Protein AF-A0A7J3JS87-F1 (afdb_monomer_lite)

InterPro domains:
  IPR004452 L-lactate oxidation iron-sulfur protein LutB/LldF [PTHR47153] (2-60)
  IPR009051 Alpha-helical ferredoxin [G3DSA:1.10.1060.10] (18-61)
  IPR017900 4Fe-4S ferredoxin, iron-sulphur binding, conserved site [PS00198] (29-40)

Sequence (95 aa):
GYVYSGGIGAIWTSFIYGLDRAAPLAFTCLQCGRCKSVCPMEIDIPEMILKLRKTLVESGYIPPPVVNVARSIEEYGNPYGVPEERGEQNRTQTL

Radius of gyration: 17.32 Å; chains: 1; bounding box: 50×22×36 Å

Structure (mmCIF, N/CA/C/O backbone):
data_AF-A0A7J3JS87-F1
#
_entry.id   AF-A0A7J3JS87-F1
#
loop_
_atom_site.group_PDB
_atom_site.id
_atom_site.type_symbol
_atom_site.label_atom_id
_atom_site.label_alt_id
_atom_site.label_comp_id
_atom_site.label_asym_id
_atom_site.label_entity_id
_atom_site.label_seq_id
_atom_site.pdbx_PDB_ins_code
_atom_site.Cartn_x
_atom_site.Cartn_y
_atom_site.Cartn_z
_atom_site.occupancy
_atom_site.B_iso_or_equiv
_atom_site.auth_seq_id
_atom_site.auth_comp_id
_atom_site.auth_asym_id
_atom_site.auth_atom_id
_atom_site.pdbx_PDB_model_num
ATOM 1 N N . GLY A 1 1 ? 10.997 11.791 0.633 1.00 48.75 1 GLY A N 1
ATOM 2 C CA . GLY A 1 1 ? 10.552 10.803 -0.368 1.00 48.75 1 GLY A CA 1
ATOM 3 C C . GLY A 1 1 ? 11.645 9.776 -0.552 1.00 48.75 1 GLY A C 1
ATOM 4 O O . GLY A 1 1 ? 12.806 10.157 -0.491 1.00 48.75 1 GLY A O 1
ATOM 5 N N . TYR A 1 2 ? 11.296 8.497 -0.693 1.00 59.91 2 TYR A N 1
ATOM 6 C CA . TYR A 1 2 ? 12.264 7.448 -1.023 1.00 59.91 2 TYR A CA 1
ATOM 7 C C . TYR A 1 2 ? 12.701 7.588 -2.495 1.00 59.91 2 TYR A C 1
ATOM 9 O O . TYR A 1 2 ? 11.914 8.080 -3.301 1.00 59.91 2 TYR A O 1
ATOM 17 N N . VAL A 1 3 ? 13.932 7.191 -2.846 1.00 66.56 3 VAL A N 1
ATOM 18 C CA . VAL A 1 3 ? 14.537 7.413 -4.185 1.00 66.56 3 VAL A CA 1
ATOM 19 C C . VAL A 1 3 ? 13.691 6.817 -5.325 1.00 66.56 3 VAL A C 1
ATOM 21 O O . VAL A 1 3 ? 13.690 7.348 -6.431 1.00 66.56 3 VAL A O 1
ATOM 24 N N . TYR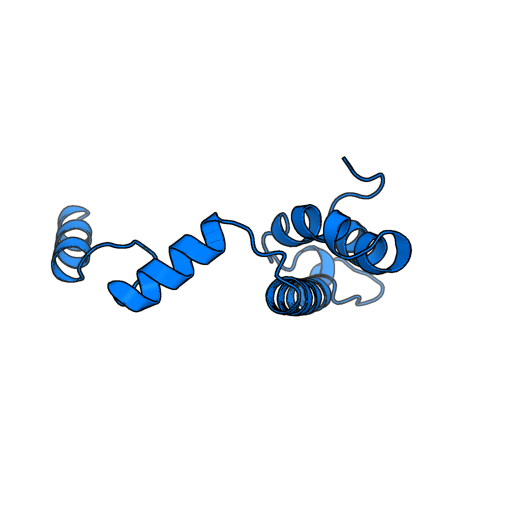 A 1 4 ? 12.909 5.770 -5.039 1.00 74.38 4 TYR A N 1
ATOM 25 C CA . TYR A 1 4 ? 12.003 5.119 -5.987 1.00 74.38 4 TYR A CA 1
ATOM 26 C C . TYR A 1 4 ? 10.541 5.301 -5.566 1.00 74.38 4 TYR A C 1
ATOM 28 O O . TYR A 1 4 ? 10.115 4.808 -4.521 1.00 74.38 4 TYR A O 1
ATOM 36 N N . SER A 1 5 ? 9.765 6.002 -6.393 1.00 74.81 5 SER A N 1
ATOM 37 C CA . SER A 1 5 ? 8.319 6.180 -6.232 1.00 74.81 5 SER A CA 1
ATOM 38 C C . SER A 1 5 ? 7.522 5.164 -7.067 1.00 74.81 5 SER A C 1
ATOM 40 O O . SER A 1 5 ? 8.053 4.493 -7.954 1.00 74.81 5 SER A O 1
ATOM 42 N N . GLY A 1 6 ? 6.224 5.025 -6.775 1.00 84.75 6 GLY A N 1
ATOM 43 C CA . GLY A 1 6 ? 5.308 4.152 -7.518 1.00 84.75 6 GLY A CA 1
ATOM 44 C C . GLY A 1 6 ? 5.317 2.681 -7.081 1.00 84.75 6 GLY A C 1
ATOM 45 O O . GLY A 1 6 ? 5.924 2.310 -6.078 1.00 84.75 6 GLY A O 1
ATOM 46 N N . GLY A 1 7 ? 4.606 1.834 -7.835 1.00 87.31 7 GLY A N 1
ATOM 47 C CA . GLY A 1 7 ? 4.374 0.429 -7.467 1.00 87.31 7 GLY A CA 1
ATOM 48 C C . GLY A 1 7 ? 5.657 -0.404 -7.388 1.00 87.31 7 GLY A C 1
ATOM 49 O O . GLY A 1 7 ? 5.906 -1.063 -6.384 1.00 87.31 7 GLY A O 1
ATOM 50 N N . ILE A 1 8 ? 6.527 -0.319 -8.399 1.00 91.19 8 ILE A N 1
ATOM 51 C CA . ILE A 1 8 ? 7.810 -1.039 -8.367 1.00 91.19 8 ILE A CA 1
ATOM 52 C C . ILE A 1 8 ? 8.721 -0.532 -7.241 1.00 91.19 8 ILE A C 1
ATOM 54 O O . ILE A 1 8 ? 9.359 -1.327 -6.556 1.00 91.19 8 ILE A O 1
ATOM 58 N N . GLY A 1 9 ? 8.718 0.783 -6.996 1.00 92.50 9 GLY A N 1
ATOM 59 C CA . GLY A 1 9 ? 9.497 1.409 -5.933 1.00 92.50 9 GLY A CA 1
ATOM 60 C C . GLY A 1 9 ? 9.070 0.950 -4.543 1.00 92.50 9 GLY A C 1
ATOM 61 O O . GLY A 1 9 ? 9.930 0.678 -3.712 1.00 92.50 9 GLY A O 1
ATOM 62 N N . ALA A 1 10 ? 7.767 0.788 -4.297 1.00 93.75 10 ALA A N 1
ATOM 63 C CA . ALA A 1 10 ? 7.259 0.286 -3.020 1.00 93.75 10 ALA A CA 1
ATOM 64 C C . ALA A 1 10 ? 7.742 -1.145 -2.724 1.00 93.75 10 ALA A C 1
ATOM 66 O O . ALA A 1 10 ? 8.200 -1.419 -1.617 1.00 93.75 10 ALA A O 1
ATOM 67 N N . ILE A 1 11 ? 7.704 -2.023 -3.730 1.00 94.00 11 ILE A N 1
ATOM 68 C CA . ILE A 1 11 ? 8.167 -3.413 -3.621 1.00 94.00 11 ILE A CA 1
ATOM 69 C C . ILE A 1 11 ? 9.685 -3.459 -3.418 1.00 94.00 11 ILE A C 1
ATOM 71 O O . ILE A 1 11 ? 10.178 -4.122 -2.513 1.00 94.00 11 ILE A O 1
ATOM 75 N N . TRP A 1 12 ? 10.454 -2.730 -4.228 1.00 93.75 12 TRP A N 1
ATOM 76 C CA . TRP A 1 12 ? 11.909 -2.680 -4.066 1.00 93.75 12 TRP A CA 1
ATOM 77 C C . TRP A 1 12 ? 12.306 -2.153 -2.681 1.00 93.75 12 TRP A C 1
ATOM 79 O O . TRP A 1 12 ? 13.181 -2.705 -2.012 1.00 93.75 12 TRP A O 1
ATOM 89 N N . THR A 1 13 ? 11.611 -1.109 -2.222 1.00 93.62 13 THR A N 1
ATOM 90 C CA . THR A 1 13 ? 11.863 -0.500 -0.916 1.00 93.62 13 THR A CA 1
ATOM 91 C C . THR A 1 13 ? 11.615 -1.486 0.219 1.00 93.62 13 THR A C 1
ATOM 93 O O . THR A 1 13 ? 12.412 -1.500 1.153 1.00 93.62 13 THR A O 1
ATOM 96 N N . SER A 1 14 ? 10.601 -2.358 0.124 1.00 93.94 14 SER A N 1
ATOM 97 C CA . SER A 1 14 ? 10.360 -3.358 1.173 1.00 93.94 14 SER A CA 1
ATOM 98 C C . SER A 1 14 ? 11.506 -4.352 1.320 1.00 93.94 14 SER A C 1
ATOM 100 O O . SER A 1 14 ? 11.808 -4.753 2.439 1.00 93.94 14 SER A O 1
ATOM 102 N N . PHE A 1 15 ? 12.167 -4.722 0.218 1.00 93.25 15 PHE A N 1
ATOM 103 C CA . PHE A 1 15 ? 13.277 -5.678 0.252 1.00 93.25 15 PHE A CA 1
ATOM 104 C C . PHE A 1 15 ? 14.589 -5.064 0.739 1.00 93.25 15 PHE A C 1
ATOM 106 O O . PHE A 1 15 ? 15.318 -5.708 1.485 1.00 93.25 15 PHE A O 1
ATOM 113 N N . ILE A 1 16 ? 14.904 -3.838 0.317 1.00 94.56 16 ILE A N 1
ATOM 114 C CA . ILE A 1 16 ? 16.222 -3.241 0.588 1.00 94.56 16 ILE A CA 1
ATOM 115 C C . ILE A 1 16 ? 16.222 -2.370 1.846 1.00 94.56 16 ILE A C 1
ATOM 117 O O . ILE A 1 16 ? 17.228 -2.298 2.548 1.00 94.56 16 ILE A O 1
ATOM 121 N N . TYR A 1 17 ? 15.110 -1.694 2.133 1.00 91.75 17 TYR A N 1
ATOM 122 C CA . TYR A 1 17 ? 15.046 -0.664 3.173 1.00 91.75 17 TYR A CA 1
ATOM 123 C C . TYR A 1 17 ? 14.008 -0.940 4.258 1.00 91.75 17 TYR A C 1
ATOM 125 O O . TYR A 1 17 ? 13.900 -0.136 5.178 1.00 91.75 17 TYR A O 1
ATOM 133 N N . GLY A 1 18 ? 13.292 -2.062 4.168 1.00 92.81 18 GLY A N 1
ATOM 134 C CA . GLY A 1 18 ? 12.345 -2.508 5.183 1.00 92.81 18 GLY A CA 1
ATOM 135 C C . GLY A 1 18 ? 10.902 -2.059 4.953 1.00 92.81 18 GLY A C 1
ATOM 136 O O . GLY A 1 18 ? 10.572 -1.255 4.074 1.00 92.81 18 GLY A O 1
ATOM 137 N N . LEU A 1 19 ? 10.013 -2.638 5.762 1.00 93.56 19 LEU A N 1
ATOM 138 C CA . LEU A 1 19 ? 8.564 -2.450 5.672 1.00 93.56 19 LEU A CA 1
ATOM 139 C C . LEU A 1 19 ? 8.113 -1.054 6.117 1.00 93.56 19 LEU A C 1
ATOM 141 O O . LEU A 1 19 ? 7.190 -0.503 5.523 1.00 93.56 19 LEU A O 1
ATOM 145 N N . ASP A 1 20 ? 8.794 -0.452 7.093 1.00 92.00 20 ASP A N 1
ATOM 146 C CA . ASP A 1 20 ? 8.512 0.893 7.605 1.00 92.00 20 ASP A CA 1
ATOM 147 C C . ASP A 1 20 ? 8.585 1.950 6.495 1.00 92.00 20 ASP A C 1
ATOM 149 O O . ASP A 1 20 ? 7.706 2.808 6.374 1.00 92.00 20 ASP A O 1
ATOM 153 N N . ARG A 1 21 ? 9.596 1.850 5.624 1.00 90.38 21 ARG A N 1
ATOM 154 C CA . ARG A 1 21 ? 9.781 2.778 4.501 1.00 90.38 21 ARG A CA 1
ATOM 155 C C . ARG A 1 21 ? 8.909 2.440 3.302 1.00 90.38 21 ARG A C 1
ATOM 157 O O . ARG A 1 21 ? 8.542 3.338 2.542 1.00 90.38 21 ARG A O 1
ATOM 164 N N . ALA A 1 22 ? 8.568 1.167 3.128 1.00 92.75 22 ALA A N 1
ATOM 165 C CA . ALA A 1 22 ? 7.699 0.712 2.052 1.00 92.75 22 ALA A CA 1
ATOM 166 C C . ALA A 1 22 ? 6.222 1.037 2.305 1.00 92.75 22 ALA A C 1
ATOM 168 O O . ALA A 1 22 ? 5.490 1.297 1.348 1.00 92.75 22 ALA A O 1
ATOM 169 N N . ALA A 1 23 ? 5.789 1.067 3.569 1.00 92.38 23 ALA A N 1
ATOM 170 C CA . ALA A 1 23 ? 4.406 1.305 3.970 1.00 92.38 23 ALA A CA 1
ATOM 171 C C . ALA A 1 23 ? 3.764 2.527 3.287 1.00 92.38 23 ALA A C 1
ATOM 173 O O . ALA A 1 23 ? 2.795 2.345 2.543 1.00 92.38 23 ALA A O 1
ATOM 174 N N . PRO A 1 24 ? 4.296 3.760 3.428 1.00 90.50 24 PRO A N 1
ATOM 175 C CA . PRO A 1 24 ? 3.676 4.932 2.813 1.00 90.50 24 PRO A CA 1
ATOM 176 C C . PRO A 1 24 ? 3.602 4.822 1.285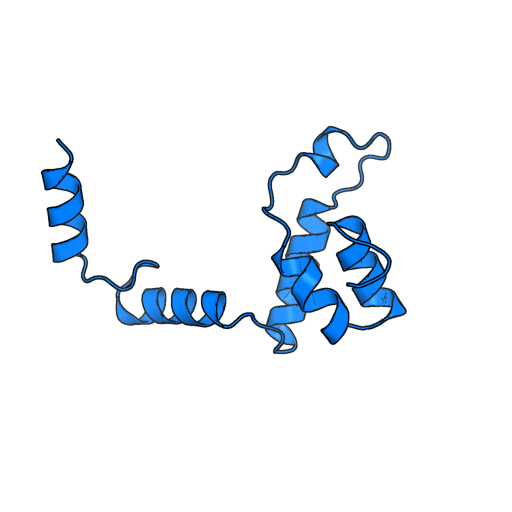 1.00 90.50 24 PRO A C 1
ATOM 178 O O . PRO A 1 24 ? 2.642 5.297 0.686 1.00 90.50 24 PRO A O 1
ATOM 181 N N . LEU A 1 25 ? 4.570 4.154 0.649 1.00 91.94 25 LEU A N 1
ATOM 182 C CA . LEU A 1 25 ? 4.600 3.957 -0.801 1.00 91.94 25 LEU A CA 1
ATOM 183 C C . LEU A 1 25 ? 3.533 2.951 -1.251 1.00 91.94 25 LEU A C 1
ATOM 185 O O . LEU A 1 25 ? 2.791 3.224 -2.194 1.00 91.94 25 LEU A O 1
ATOM 189 N N . ALA A 1 26 ? 3.403 1.815 -0.564 1.00 92.94 26 ALA A N 1
ATOM 190 C CA . ALA A 1 26 ? 2.446 0.766 -0.910 1.00 92.94 26 ALA A CA 1
ATOM 191 C C . ALA A 1 26 ? 0.991 1.264 -0.859 1.00 92.94 26 ALA A C 1
ATOM 193 O O . ALA A 1 26 ? 0.167 0.890 -1.702 1.00 92.94 26 ALA A O 1
ATOM 194 N N . PHE A 1 27 ? 0.663 2.151 0.085 1.00 92.06 27 PHE A N 1
ATOM 195 C CA . PHE A 1 27 ? -0.679 2.727 0.216 1.00 92.06 27 PHE A CA 1
ATOM 196 C C . PHE A 1 27 ? -0.980 3.869 -0.771 1.00 92.06 27 PHE A C 1
ATOM 198 O O . PHE A 1 27 ? -2.145 4.211 -0.937 1.00 92.06 27 PHE A O 1
ATOM 205 N N . THR A 1 28 ? 0.007 4.377 -1.522 1.00 91.94 28 THR A N 1
ATOM 206 C CA . THR A 1 28 ? -0.248 5.333 -2.626 1.00 91.94 28 THR A CA 1
ATOM 207 C C . THR A 1 28 ? -0.829 4.690 -3.887 1.00 91.94 28 THR A C 1
ATOM 209 O O . THR A 1 28 ? -1.417 5.371 -4.725 1.00 91.94 28 THR A O 1
ATOM 212 N N . CYS A 1 29 ? -0.667 3.376 -4.055 1.00 92.62 29 CYS A N 1
ATOM 213 C CA . CYS A 1 29 ? -1.153 2.680 -5.240 1.00 92.62 29 CYS A CA 1
ATOM 214 C C . CYS A 1 29 ? -2.692 2.672 -5.289 1.00 92.62 29 CYS A C 1
ATOM 216 O O . CYS A 1 29 ? -3.348 2.144 -4.394 1.00 92.62 29 CYS A O 1
ATOM 218 N N . LEU A 1 30 ? -3.287 3.174 -6.369 1.00 93.75 30 LEU A N 1
ATOM 219 C CA . LEU A 1 30 ? -4.745 3.150 -6.551 1.00 93.75 30 LEU A CA 1
ATOM 220 C C . LEU A 1 30 ? -5.282 1.810 -7.077 1.00 93.75 30 LEU A C 1
ATOM 222 O O . LEU A 1 30 ? -6.466 1.707 -7.366 1.00 93.75 30 LEU A O 1
ATOM 226 N N . GLN A 1 31 ? -4.422 0.797 -7.239 1.00 94.69 31 GLN A N 1
ATOM 227 C CA . GLN A 1 31 ? -4.807 -0.516 -7.776 1.00 94.69 31 GLN A CA 1
ATOM 228 C C . GLN A 1 31 ? -5.505 -0.440 -9.154 1.00 94.69 31 GLN A C 1
ATOM 230 O O . GLN A 1 31 ? -6.384 -1.229 -9.470 1.00 94.69 31 GLN A O 1
ATOM 235 N N . CYS A 1 32 ? -5.085 0.491 -10.023 1.00 95.12 32 CYS A N 1
ATOM 236 C CA . CYS A 1 32 ? -5.708 0.703 -11.339 1.00 95.12 32 CYS A CA 1
ATOM 237 C C . CYS A 1 32 ? -5.307 -0.313 -12.428 1.00 95.12 32 CYS A C 1
ATOM 239 O O . CYS A 1 32 ? -5.803 -0.232 -13.548 1.00 95.12 32 CYS A O 1
ATOM 241 N N . GLY A 1 33 ? -4.349 -1.209 -12.166 1.00 94.44 33 GLY A N 1
ATOM 242 C CA . GLY A 1 33 ? -3.926 -2.252 -13.114 1.00 94.44 33 GLY A CA 1
ATOM 243 C C . GLY A 1 33 ? -3.112 -1.788 -14.334 1.00 94.44 33 GLY A C 1
ATOM 244 O O . GLY A 1 33 ? -2.545 -2.623 -15.037 1.00 94.44 33 GLY A O 1
ATOM 245 N N . ARG A 1 34 ? -2.980 -0.476 -14.576 1.00 94.94 34 ARG A N 1
ATOM 246 C CA . ARG A 1 34 ? -2.328 0.069 -15.784 1.00 94.94 34 ARG A CA 1
ATOM 247 C C . ARG A 1 34 ? -0.884 -0.399 -15.964 1.00 94.94 34 ARG A C 1
ATOM 249 O O . ARG A 1 34 ? -0.458 -0.640 -17.085 1.00 94.94 34 ARG A O 1
ATOM 256 N N . CYS A 1 35 ? -0.123 -0.532 -14.878 1.00 93.62 35 CYS A N 1
ATOM 257 C CA . CYS A 1 35 ? 1.262 -0.999 -14.950 1.00 93.62 35 CYS A CA 1
ATOM 258 C C . CYS A 1 35 ? 1.373 -2.450 -15.441 1.00 93.62 35 CYS A C 1
ATOM 260 O O . CYS A 1 35 ? 2.288 -2.735 -16.202 1.00 93.62 35 CYS A O 1
ATOM 262 N N . LYS A 1 36 ? 0.427 -3.329 -15.083 1.00 95.69 36 LYS A N 1
ATOM 263 C CA . LYS A 1 36 ? 0.355 -4.701 -15.606 1.00 95.69 36 LYS A CA 1
ATOM 264 C C . LYS A 1 36 ? 0.012 -4.698 -17.095 1.00 95.69 36 LYS A C 1
ATOM 266 O O . LYS A 1 36 ? 0.669 -5.377 -17.869 1.00 95.69 36 LYS A O 1
ATOM 271 N N . SER A 1 37 ? -0.972 -3.891 -17.505 1.00 96.44 37 SER A N 1
ATOM 272 C CA . SER A 1 37 ? -1.465 -3.891 -18.891 1.00 96.44 37 SER A CA 1
ATOM 273 C C . SER A 1 37 ? -0.445 -3.392 -19.918 1.00 96.44 37 SER A C 1
ATOM 275 O O . SER A 1 37 ? -0.558 -3.725 -21.090 1.00 96.44 37 SER A O 1
ATOM 277 N N . VAL A 1 38 ? 0.505 -2.546 -19.508 1.00 96.06 38 VAL A N 1
ATOM 278 C CA . VAL A 1 38 ? 1.537 -1.987 -20.402 1.00 96.06 38 VAL A CA 1
ATOM 279 C C . VAL A 1 38 ? 2.889 -2.690 -20.281 1.00 96.06 38 VAL A C 1
ATOM 281 O O . VAL A 1 38 ? 3.811 -2.341 -21.013 1.00 96.06 38 VAL A O 1
ATOM 284 N N . CYS A 1 39 ? 3.051 -3.621 -19.335 1.00 95.00 39 CYS A N 1
ATOM 285 C CA . CYS A 1 39 ? 4.349 -4.229 -19.069 1.00 95.00 39 CYS A CA 1
ATOM 286 C C . CYS A 1 39 ? 4.709 -5.243 -20.169 1.00 95.00 39 CYS A C 1
ATOM 288 O O . CYS A 1 39 ? 4.004 -6.239 -20.309 1.00 95.00 39 CYS A O 1
ATOM 290 N N . PRO A 1 40 ? 5.831 -5.068 -20.892 1.00 96.75 40 PRO A N 1
ATOM 291 C CA . PRO A 1 40 ? 6.260 -6.026 -21.914 1.00 96.75 40 PRO A CA 1
ATOM 292 C C . PRO A 1 40 ? 6.774 -7.349 -21.326 1.00 96.75 40 PRO A C 1
ATOM 294 O O . PRO A 1 40 ? 6.876 -8.335 -22.042 1.00 96.75 40 PRO A O 1
ATOM 297 N N . MET A 1 41 ? 7.112 -7.360 -20.033 1.00 97.19 41 MET A N 1
ATOM 298 C CA . MET A 1 41 ? 7.643 -8.519 -19.306 1.00 97.19 41 MET A CA 1
ATOM 299 C C . MET A 1 41 ? 6.580 -9.210 -18.440 1.00 97.19 41 MET A C 1
ATOM 301 O O . MET A 1 41 ? 6.925 -10.043 -17.609 1.00 97.19 41 MET A O 1
ATOM 305 N N . GLU A 1 42 ? 5.310 -8.812 -18.571 1.00 94.75 42 GLU A N 1
ATOM 306 C CA . GLU A 1 42 ? 4.172 -9.434 -17.876 1.00 94.75 42 GLU A CA 1
ATOM 307 C C . GLU A 1 42 ? 4.279 -9.433 -16.336 1.00 94.75 42 GLU A C 1
ATOM 309 O O . GLU A 1 42 ? 3.731 -10.291 -15.644 1.00 94.75 42 GLU A O 1
ATOM 314 N N . ILE A 1 43 ? 4.961 -8.433 -15.765 1.00 95.31 43 ILE A N 1
ATOM 315 C CA . ILE A 1 43 ? 5.119 -8.305 -14.312 1.00 95.31 43 ILE A CA 1
ATOM 316 C C . ILE A 1 43 ? 3.809 -7.814 -13.680 1.00 95.31 43 ILE A C 1
ATOM 318 O O . ILE A 1 43 ? 3.337 -6.706 -13.953 1.00 95.31 43 ILE A O 1
ATOM 322 N N . ASP A 1 44 ? 3.264 -8.600 -12.752 1.00 95.75 44 ASP A N 1
ATOM 323 C CA . ASP A 1 44 ? 2.037 -8.267 -12.022 1.00 95.75 44 ASP A CA 1
ATOM 324 C C . ASP A 1 44 ? 2.299 -7.395 -10.781 1.00 95.75 44 ASP A C 1
ATOM 326 O O . ASP A 1 44 ? 2.157 -7.809 -9.630 1.00 95.75 44 ASP A O 1
ATOM 330 N N . ILE A 1 45 ? 2.701 -6.145 -11.022 1.00 95.50 45 ILE A N 1
ATOM 331 C CA . ILE A 1 45 ? 2.934 -5.158 -9.957 1.00 95.50 45 ILE A CA 1
ATOM 332 C C . ILE A 1 45 ? 1.687 -4.925 -9.073 1.00 95.50 45 ILE A C 1
ATOM 334 O O . ILE A 1 45 ? 1.861 -4.839 -7.855 1.00 95.50 45 ILE A O 1
ATOM 338 N N . PRO A 1 46 ? 0.452 -4.793 -9.607 1.00 95.94 46 PRO A N 1
ATOM 339 C CA . PRO A 1 46 ? -0.742 -4.601 -8.779 1.00 95.94 46 PRO A CA 1
ATOM 340 C C . PRO A 1 46 ? -0.917 -5.702 -7.728 1.00 95.94 46 PRO A C 1
ATOM 342 O O . PRO A 1 46 ? -1.088 -5.388 -6.547 1.00 95.94 46 PRO A O 1
ATOM 345 N N . GLU A 1 47 ? -0.780 -6.965 -8.138 1.00 96.69 47 GLU A N 1
ATOM 346 C CA . GLU A 1 47 ? -0.895 -8.121 -7.246 1.00 96.69 47 GLU A CA 1
ATOM 347 C C . GLU A 1 47 ? 0.234 -8.158 -6.211 1.00 96.69 47 GLU A C 1
ATOM 349 O O . GLU A 1 47 ? 0.008 -8.392 -5.022 1.00 96.69 47 GLU A O 1
ATOM 354 N N . MET A 1 48 ? 1.467 -7.861 -6.626 1.00 96.62 48 MET A N 1
ATOM 355 C CA . MET A 1 48 ? 2.598 -7.762 -5.699 1.00 96.62 48 MET A CA 1
ATOM 356 C C . MET A 1 48 ? 2.373 -6.678 -4.633 1.00 96.62 48 MET A C 1
ATOM 358 O O . MET A 1 48 ? 2.705 -6.886 -3.466 1.00 96.62 48 MET A O 1
ATOM 362 N N . ILE A 1 49 ? 1.766 -5.544 -4.998 1.00 96.69 49 ILE A N 1
ATOM 363 C CA . ILE A 1 49 ? 1.394 -4.498 -4.036 1.00 96.69 49 ILE A CA 1
ATOM 364 C C . ILE A 1 49 ? 0.302 -4.974 -3.078 1.00 96.69 49 ILE A C 1
ATOM 366 O O . ILE A 1 49 ? 0.371 -4.645 -1.895 1.00 96.69 49 ILE A O 1
ATOM 370 N N . LEU A 1 50 ? -0.695 -5.732 -3.545 1.00 96.00 50 LEU A N 1
ATOM 371 C CA . LEU A 1 50 ? -1.722 -6.299 -2.663 1.00 96.00 50 LEU A CA 1
ATOM 372 C C . LEU A 1 50 ? -1.100 -7.240 -1.626 1.00 96.00 50 LEU A C 1
ATOM 374 O O . LEU A 1 50 ? -1.393 -7.118 -0.436 1.00 96.00 50 LEU A O 1
ATOM 378 N N . LYS A 1 51 ? -0.174 -8.106 -2.051 1.00 96.94 51 LYS A N 1
ATOM 379 C CA . LYS A 1 51 ? 0.589 -8.979 -1.144 1.00 96.94 51 LYS A CA 1
ATOM 380 C C . LYS A 1 51 ? 1.414 -8.176 -0.142 1.00 96.94 51 LYS A C 1
ATOM 382 O O . LYS A 1 51 ? 1.353 -8.457 1.051 1.00 96.94 51 LYS A O 1
ATOM 387 N N . LEU A 1 52 ? 2.107 -7.133 -0.599 1.00 96.19 52 LEU A N 1
ATOM 388 C CA . LEU A 1 52 ? 2.852 -6.239 0.287 1.00 96.19 52 LEU A CA 1
ATOM 389 C C . LEU A 1 52 ? 1.930 -5.563 1.311 1.00 96.19 52 LEU A C 1
ATOM 391 O O . LEU A 1 52 ? 2.258 -5.533 2.491 1.00 96.19 52 LEU A O 1
ATOM 395 N N . ARG A 1 53 ? 0.754 -5.066 0.902 1.00 95.75 53 ARG A N 1
ATOM 396 C CA . ARG A 1 53 ? -0.236 -4.481 1.825 1.00 95.75 53 ARG A CA 1
ATOM 397 C C . ARG A 1 53 ? -0.693 -5.474 2.883 1.00 95.75 53 ARG A C 1
ATOM 399 O O . ARG A 1 53 ? -0.805 -5.085 4.039 1.00 95.75 53 ARG A O 1
ATOM 406 N N . LYS A 1 54 ? -0.915 -6.737 2.512 1.00 95.88 54 LYS A N 1
ATOM 407 C CA . LYS A 1 54 ? -1.244 -7.795 3.473 1.00 95.88 54 LYS A CA 1
ATOM 408 C C . LYS A 1 54 ? -0.131 -7.961 4.512 1.00 95.88 54 LYS A C 1
ATOM 410 O O . LYS A 1 54 ? -0.405 -7.866 5.703 1.00 95.88 54 LYS A O 1
ATOM 415 N N . THR A 1 55 ? 1.119 -8.093 4.070 1.00 96.50 55 THR A N 1
ATOM 416 C CA . THR A 1 55 ? 2.279 -8.191 4.971 1.00 96.50 55 THR A CA 1
ATOM 417 C C . THR A 1 55 ? 2.431 -6.958 5.866 1.00 96.50 55 THR A C 1
ATOM 419 O O . THR A 1 55 ? 2.755 -7.082 7.045 1.00 96.50 55 THR A O 1
ATOM 422 N N . LEU A 1 56 ? 2.172 -5.759 5.337 1.00 95.81 56 LEU A N 1
ATOM 423 C CA . LEU A 1 56 ? 2.211 -4.514 6.107 1.00 95.81 56 LEU A CA 1
ATOM 424 C C . LEU A 1 56 ? 1.146 -4.488 7.205 1.00 95.81 56 LEU A C 1
ATOM 426 O O . LEU A 1 56 ? 1.458 -4.099 8.327 1.00 95.81 56 LEU A O 1
ATOM 430 N N . VAL A 1 57 ? -0.077 -4.932 6.900 1.00 94.50 57 VAL A N 1
ATOM 431 C CA . VAL A 1 57 ? -1.164 -5.042 7.883 1.00 94.50 57 VAL A CA 1
ATOM 432 C C . VAL A 1 57 ? -0.803 -6.037 8.983 1.00 94.50 57 VAL A C 1
ATOM 434 O O . VAL A 1 57 ? -0.909 -5.698 10.158 1.00 94.50 57 VAL A O 1
ATOM 437 N N . GLU A 1 58 ? -0.304 -7.219 8.615 1.00 94.56 58 GLU A N 1
ATOM 438 C CA . GLU A 1 58 ? 0.157 -8.245 9.565 1.00 94.56 58 GLU A CA 1
ATOM 439 C C . GLU A 1 58 ? 1.307 -7.744 10.454 1.00 94.56 58 GLU A C 1
ATOM 441 O O . GLU A 1 58 ? 1.412 -8.126 11.616 1.00 94.56 58 GLU A O 1
ATOM 446 N N . SER A 1 59 ? 2.139 -6.844 9.927 1.00 94.88 59 SER A N 1
ATOM 447 C CA . SER A 1 59 ? 3.276 -6.245 10.636 1.00 94.88 59 SER A CA 1
ATOM 448 C C . SER A 1 59 ? 2.923 -4.958 11.400 1.00 94.88 59 SER A C 1
ATOM 450 O O . SER A 1 59 ? 3.813 -4.312 11.949 1.00 94.88 59 SER A O 1
ATOM 452 N N . GLY A 1 60 ? 1.650 -4.545 11.421 1.00 93.88 60 GLY A N 1
ATOM 453 C CA . GLY A 1 60 ? 1.179 -3.357 12.145 1.00 93.88 60 GLY A CA 1
ATOM 454 C C . GLY A 1 60 ? 1.386 -2.012 11.432 1.00 93.88 60 GLY A C 1
ATOM 455 O O . GLY A 1 60 ? 1.055 -0.966 11.989 1.00 93.88 60 GLY A O 1
ATOM 456 N N . TYR A 1 61 ? 1.870 -1.999 10.188 1.00 93.94 61 TYR A N 1
ATOM 457 C CA . TYR A 1 61 ? 2.047 -0.786 9.380 1.00 93.94 61 TYR A CA 1
ATOM 458 C C . TYR A 1 61 ? 0.756 -0.411 8.635 1.00 93.94 61 TYR A C 1
ATOM 460 O O . TYR A 1 61 ? 0.702 -0.403 7.403 1.00 93.94 61 TYR A O 1
ATOM 468 N N . ILE A 1 62 ? -0.304 -0.110 9.391 1.00 91.38 62 ILE A N 1
ATOM 469 C CA . ILE A 1 62 ? -1.639 0.197 8.857 1.00 91.38 62 ILE A CA 1
ATOM 470 C C . ILE A 1 62 ? -1.885 1.714 8.892 1.00 91.38 62 ILE A C 1
ATOM 472 O O . ILE A 1 62 ? -1.784 2.324 9.958 1.00 91.38 62 ILE A O 1
ATOM 476 N N . PRO A 1 63 ? -2.256 2.354 7.768 1.00 89.31 63 PRO A N 1
ATOM 477 C CA . PRO A 1 63 ? -2.634 3.759 7.773 1.00 89.31 63 PRO A CA 1
ATOM 478 C C . PRO A 1 63 ? -3.897 3.995 8.619 1.00 89.31 63 PRO A C 1
ATOM 480 O O . PRO A 1 63 ? -4.879 3.267 8.443 1.00 89.31 63 PRO A O 1
ATOM 483 N N . PRO A 1 64 ? -3.949 5.054 9.452 1.00 90.81 64 PRO A N 1
ATOM 484 C CA . PRO A 1 64 ? -5.124 5.361 10.271 1.00 90.81 64 PRO A CA 1
ATOM 485 C C . PRO A 1 64 ? -6.462 5.422 9.507 1.00 90.81 64 PRO A C 1
ATOM 487 O O . PRO A 1 64 ? -7.450 4.905 10.027 1.00 90.81 64 PRO A O 1
ATOM 490 N N . PRO A 1 65 ? -6.537 5.957 8.267 1.00 90.25 65 PRO A N 1
ATOM 491 C CA . PRO A 1 65 ? -7.788 5.951 7.506 1.00 90.25 65 PRO A CA 1
ATOM 492 C C . PRO A 1 65 ? -8.343 4.546 7.246 1.00 90.25 65 PRO A C 1
ATOM 494 O O . PRO A 1 65 ? -9.553 4.354 7.276 1.00 90.25 65 PRO A O 1
ATOM 497 N N . VAL A 1 66 ? -7.470 3.556 7.034 1.00 90.62 66 VAL A N 1
ATOM 498 C CA . VAL A 1 66 ? -7.880 2.166 6.785 1.00 90.62 66 VAL A CA 1
ATOM 499 C C . VAL A 1 66 ? -8.461 1.547 8.055 1.00 90.62 66 VAL A C 1
ATOM 501 O O . VAL A 1 66 ? -9.489 0.879 7.991 1.00 90.62 66 VAL A O 1
ATOM 504 N N . VAL A 1 67 ? -7.855 1.827 9.213 1.00 92.44 67 VAL A N 1
ATOM 505 C CA . VAL A 1 67 ? -8.366 1.380 10.521 1.00 92.44 67 VAL A CA 1
ATOM 506 C C . VAL A 1 67 ? -9.746 1.971 10.802 1.00 92.44 67 VAL A C 1
ATOM 508 O O . VAL A 1 67 ? -10.635 1.265 11.268 1.00 92.44 67 VAL A O 1
ATOM 511 N N . ASN A 1 68 ? -9.944 3.255 10.494 1.00 93.06 68 ASN A N 1
ATOM 512 C CA . ASN A 1 68 ? -11.232 3.913 10.701 1.00 93.06 68 ASN A CA 1
ATOM 513 C C . ASN A 1 68 ? -12.323 3.307 9.815 1.00 93.06 68 ASN A C 1
ATOM 515 O O . ASN A 1 68 ? -13.415 3.050 10.302 1.00 93.06 68 ASN A O 1
ATOM 519 N N . VAL A 1 69 ? -12.020 3.027 8.543 1.00 92.69 69 VAL A N 1
ATOM 520 C CA . VAL A 1 69 ? -12.970 2.361 7.639 1.00 92.69 69 VAL A CA 1
ATOM 521 C C . VAL A 1 69 ? -13.310 0.955 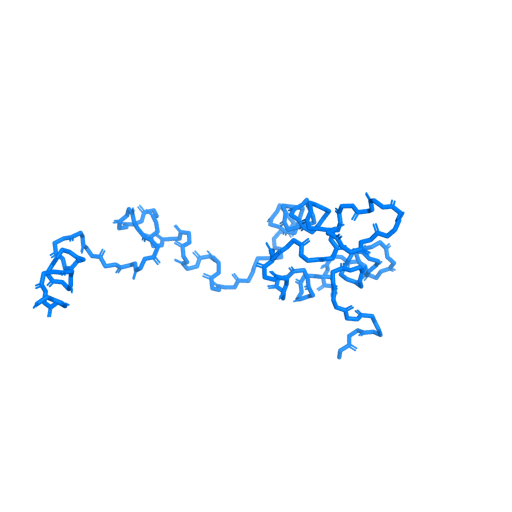8.135 1.00 92.69 69 VAL A C 1
ATOM 523 O O . VAL A 1 69 ? -14.483 0.597 8.151 1.00 92.69 69 VAL A O 1
ATOM 526 N N . ALA A 1 70 ? -12.317 0.176 8.574 1.00 92.69 70 ALA A N 1
ATOM 527 C CA . ALA A 1 70 ? -12.555 -1.156 9.133 1.00 92.69 70 ALA A CA 1
ATOM 528 C C . ALA A 1 70 ? -13.473 -1.097 10.365 1.00 92.69 70 ALA A C 1
ATOM 530 O O . ALA A 1 70 ? -14.462 -1.819 10.427 1.00 92.69 70 ALA A O 1
ATOM 531 N N . ARG A 1 71 ? -13.216 -0.159 11.284 1.00 93.62 71 ARG A N 1
ATOM 532 C CA . ARG A 1 71 ? -14.069 0.071 12.456 1.00 93.62 71 ARG A CA 1
ATOM 533 C C . ARG A 1 71 ? -15.491 0.478 12.070 1.00 93.62 71 ARG A C 1
ATOM 535 O O . ARG A 1 71 ? -16.441 -0.042 12.637 1.00 93.62 71 ARG A O 1
ATOM 542 N N . SER A 1 72 ? -15.648 1.371 11.091 1.00 92.62 72 SER A N 1
ATOM 543 C CA . SER A 1 72 ? -16.972 1.769 10.5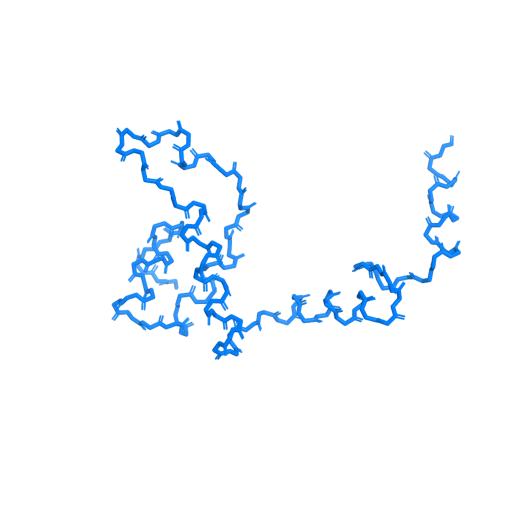98 1.00 92.62 72 SER A CA 1
ATOM 544 C C . SER A 1 72 ? -17.759 0.579 10.049 1.00 92.62 72 SER A C 1
ATOM 546 O O . SER A 1 72 ? -18.965 0.492 10.263 1.00 92.62 72 SER A O 1
ATOM 548 N N . ILE A 1 73 ? -17.081 -0.353 9.372 1.00 93.56 73 ILE A N 1
ATOM 549 C CA . ILE A 1 73 ? -17.703 -1.584 8.874 1.00 93.56 73 ILE A CA 1
ATOM 550 C C . ILE A 1 73 ? -18.137 -2.482 10.039 1.00 93.56 73 ILE A C 1
ATOM 552 O O . ILE A 1 73 ? -19.234 -3.026 9.987 1.00 93.56 73 ILE A O 1
ATOM 556 N N . GLU A 1 74 ? -17.322 -2.615 11.085 1.00 92.38 74 GLU A N 1
ATOM 557 C CA . GLU A 1 74 ? -17.664 -3.410 12.275 1.00 92.38 74 GLU A CA 1
ATOM 558 C C . GLU A 1 74 ? -18.835 -2.812 13.071 1.00 92.38 74 GLU A C 1
ATOM 560 O O . GLU A 1 74 ? -19.695 -3.550 13.543 1.00 92.38 74 GLU A O 1
ATOM 565 N N . GLU A 1 75 ? -18.886 -1.486 13.210 1.00 91.94 75 GLU A N 1
ATOM 566 C CA . GLU A 1 75 ? -19.877 -0.787 14.039 1.00 91.94 75 GLU A CA 1
ATOM 567 C C . GLU A 1 75 ? -21.203 -0.533 13.304 1.00 91.94 75 GLU A C 1
ATOM 569 O O . GLU A 1 75 ? -22.275 -0.740 13.869 1.00 91.94 75 GLU A O 1
ATOM 574 N N . TYR A 1 76 ? -21.145 -0.100 12.041 1.00 88.94 76 TYR A N 1
ATOM 575 C CA . TYR A 1 76 ? -22.315 0.333 11.261 1.00 88.94 76 TYR A CA 1
ATOM 576 C C . TYR A 1 76 ? -22.657 -0.602 10.094 1.00 88.94 76 TYR A C 1
ATOM 578 O O . TYR A 1 76 ? -23.604 -0.336 9.353 1.00 88.94 76 TYR A O 1
ATOM 586 N N . GLY A 1 77 ? -21.867 -1.652 9.851 1.00 90.62 77 GLY A N 1
ATOM 587 C CA . GLY A 1 77 ? -22.045 -2.541 8.697 1.00 90.62 77 GLY A CA 1
ATOM 588 C C . GLY A 1 77 ? -21.667 -1.913 7.349 1.00 90.62 77 GLY A C 1
ATOM 589 O O . GLY A 1 77 ? -21.888 -2.524 6.305 1.00 90.62 77 GLY A O 1
ATOM 590 N N . ASN A 1 78 ? -21.106 -0.696 7.328 1.00 90.50 78 ASN A N 1
ATOM 591 C CA . ASN A 1 78 ? -20.734 0.005 6.097 1.00 90.50 78 ASN A CA 1
ATOM 592 C C . ASN A 1 78 ? -19.503 0.919 6.280 1.00 90.50 78 ASN A C 1
ATOM 594 O O . ASN A 1 78 ? -19.250 1.424 7.373 1.00 90.50 78 ASN A O 1
ATOM 598 N N . PRO A 1 79 ? -18.742 1.196 5.204 1.00 91.75 79 PRO A N 1
ATOM 599 C CA . PRO A 1 79 ? -17.500 1.970 5.290 1.00 91.75 79 PRO A CA 1
ATOM 600 C C . PRO A 1 79 ? -17.703 3.469 5.549 1.00 91.75 79 PRO A C 1
ATOM 602 O O . PRO A 1 79 ? -16.731 4.167 5.832 1.00 91.75 79 PRO A O 1
ATOM 605 N N . TYR A 1 80 ? -18.930 3.982 5.439 1.00 89.1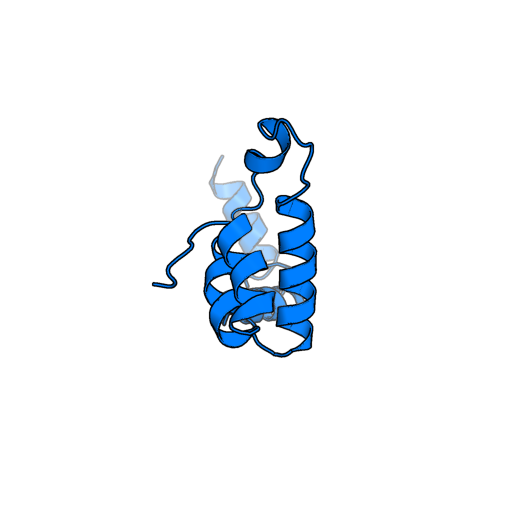9 80 TYR A N 1
ATOM 606 C CA . TYR A 1 80 ? -19.219 5.409 5.583 1.00 89.19 80 TYR A CA 1
ATOM 607 C C . TYR A 1 80 ? -19.462 5.828 7.037 1.00 89.19 80 TYR A C 1
ATOM 609 O O . TYR A 1 80 ? -19.503 7.024 7.314 1.00 89.19 80 TYR A O 1
ATOM 617 N N . GLY A 1 81 ? -19.610 4.875 7.965 1.00 87.19 81 GLY A N 1
ATOM 618 C CA . GLY A 1 81 ? -19.847 5.173 9.381 1.00 87.19 81 GLY A CA 1
ATOM 619 C C . GLY A 1 81 ? -21.194 5.856 9.635 1.00 87.19 81 GLY A C 1
ATOM 620 O O . GLY A 1 81 ? -21.332 6.650 10.563 1.00 87.19 81 GLY A O 1
ATOM 621 N N . VAL A 1 82 ? -22.180 5.610 8.767 1.00 85.25 82 VAL A N 1
ATOM 622 C CA . VAL A 1 82 ? -23.537 6.155 8.894 1.00 85.25 82 VAL A CA 1
ATOM 623 C C . VAL A 1 82 ? -24.528 5.008 9.087 1.00 85.25 82 VAL A C 1
ATOM 625 O O . VAL A 1 82 ? -24.392 4.001 8.404 1.00 85.25 82 VAL A O 1
ATOM 628 N N . PRO A 1 83 ? -25.533 5.120 9.972 1.00 81.12 83 PRO A N 1
ATOM 629 C CA . PRO A 1 83 ? -26.603 4.131 10.065 1.00 81.12 83 PRO A CA 1
ATOM 630 C C . PRO A 1 83 ? -27.320 3.962 8.721 1.00 81.12 83 PRO A C 1
ATOM 632 O O . PRO A 1 83 ? -27.481 4.936 7.978 1.00 81.12 83 PRO A O 1
ATOM 635 N N . GLU A 1 84 ? -27.761 2.741 8.426 1.00 74.81 84 GLU A N 1
ATOM 636 C CA . GLU A 1 84 ? -28.370 2.356 7.144 1.00 74.81 84 GLU A CA 1
ATOM 637 C C . GLU A 1 84 ? -29.559 3.256 6.759 1.00 74.81 84 GLU A C 1
ATOM 639 O O . GLU A 1 84 ? -29.618 3.746 5.631 1.00 74.81 84 GLU A O 1
ATOM 644 N N . GLU A 1 85 ? -30.396 3.623 7.735 1.00 70.31 85 GLU A N 1
ATOM 645 C CA . GLU A 1 85 ? -31.540 4.538 7.575 1.00 70.31 85 GLU A CA 1
ATOM 646 C C . GLU A 1 85 ? -31.145 5.899 6.970 1.00 70.31 85 GLU A C 1
ATOM 648 O O . GLU A 1 85 ? -31.845 6.464 6.129 1.00 70.31 85 GLU A O 1
ATOM 653 N N . ARG A 1 86 ? -29.981 6.431 7.363 1.00 65.38 86 ARG A N 1
ATOM 654 C CA . ARG A 1 86 ? -29.445 7.698 6.838 1.00 65.38 86 ARG A CA 1
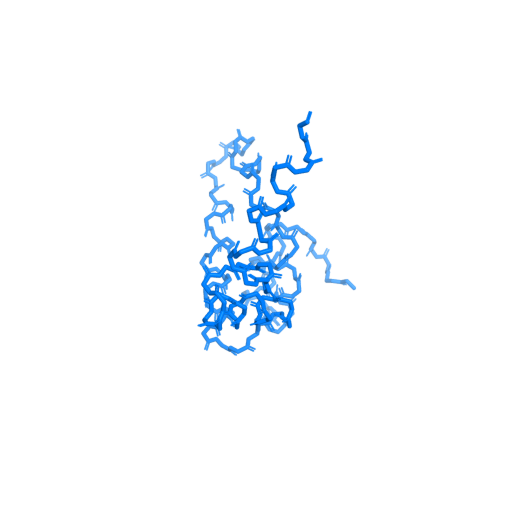ATOM 655 C C . ARG A 1 86 ? -28.835 7.515 5.448 1.00 65.38 86 ARG A C 1
ATOM 657 O O . ARG A 1 86 ? -28.867 8.433 4.630 1.00 65.38 86 ARG A O 1
ATOM 664 N N . GLY A 1 87 ? -28.262 6.342 5.178 1.00 62.00 87 GLY A N 1
ATOM 665 C CA . GLY A 1 87 ? -27.725 5.983 3.867 1.00 62.00 87 GLY A CA 1
ATOM 666 C C . GLY A 1 87 ? -28.812 5.912 2.792 1.00 62.00 87 GLY A C 1
ATOM 667 O O . GLY A 1 87 ? -28.600 6.395 1.679 1.00 62.00 87 GLY A O 1
ATOM 668 N N . GLU A 1 88 ? -29.985 5.378 3.136 1.00 60.94 88 GLU A N 1
ATOM 669 C CA . GLU A 1 88 ? -31.153 5.341 2.251 1.00 60.94 88 GLU A CA 1
ATOM 670 C C . GLU A 1 88 ? -31.732 6.733 1.995 1.00 60.94 88 GLU A C 1
ATOM 672 O O . GLU A 1 88 ? -31.948 7.077 0.835 1.00 60.94 88 GLU A O 1
ATOM 677 N N . GLN A 1 89 ? -31.891 7.562 3.034 1.00 60.38 89 GLN A N 1
ATOM 678 C CA . GLN A 1 89 ? -32.386 8.942 2.902 1.00 60.38 89 GLN A CA 1
ATOM 679 C C . GLN A 1 89 ? -31.539 9.787 1.936 1.00 60.38 89 GLN A C 1
ATOM 681 O O . GLN A 1 89 ? -32.082 10.517 1.109 1.00 60.38 89 GLN A O 1
ATOM 686 N N . ASN A 1 90 ? -30.211 9.649 1.976 1.00 61.72 90 ASN A N 1
ATOM 687 C CA . ASN A 1 90 ? -29.316 10.353 1.052 1.00 61.72 90 ASN A CA 1
ATOM 688 C C . ASN A 1 90 ? -29.413 9.823 -0.393 1.00 61.72 90 ASN A C 1
ATOM 690 O O . ASN A 1 90 ? -29.226 10.583 -1.346 1.00 61.72 90 ASN A O 1
ATOM 694 N N . ARG A 1 91 ? -29.718 8.529 -0.581 1.00 59.72 91 ARG A N 1
ATOM 695 C CA . ARG A 1 91 ? -29.929 7.934 -1.914 1.00 59.72 91 ARG A CA 1
ATOM 696 C C . ARG A 1 91 ? -31.239 8.395 -2.548 1.00 59.72 91 ARG A C 1
ATOM 698 O O . ARG A 1 91 ? -31.248 8.657 -3.746 1.00 59.72 91 ARG A O 1
ATOM 705 N N . THR A 1 92 ? -32.317 8.526 -1.775 1.00 59.72 92 THR A N 1
ATOM 706 C CA . THR A 1 92 ? -33.610 9.025 -2.275 1.00 59.72 92 THR A CA 1
ATOM 707 C C . THR A 1 92 ? -33.629 10.532 -2.527 1.00 59.72 92 THR A C 1
ATOM 709 O O . THR A 1 92 ? -34.402 10.970 -3.367 1.00 59.72 92 THR A O 1
ATOM 712 N N . GLN A 1 93 ? -32.775 11.326 -1.871 1.00 59.97 93 GLN A N 1
ATOM 713 C CA . GLN A 1 93 ? -32.694 12.783 -2.080 1.00 59.97 93 GLN A CA 1
ATOM 714 C C . GLN A 1 93 ? -31.900 13.226 -3.322 1.00 59.97 93 GLN A C 1
ATOM 716 O O . GLN A 1 93 ? -31.889 14.413 -3.638 1.00 59.97 93 GLN A O 1
ATOM 721 N N . THR A 1 94 ? -31.218 12.305 -4.011 1.00 56.53 94 THR A N 1
ATOM 722 C CA . THR A 1 94 ? -30.392 12.609 -5.201 1.00 56.53 94 THR A CA 1
ATOM 723 C C . THR A 1 94 ? -31.130 12.310 -6.526 1.00 56.53 94 THR A C 1
ATOM 725 O O . THR A 1 94 ? -30.509 12.285 -7.588 1.00 56.53 94 THR A O 1
ATOM 728 N N . LEU A 1 95 ? -32.449 12.085 -6.475 1.00 47.62 95 LEU A N 1
ATOM 729 C CA . LEU A 1 95 ? -33.360 11.931 -7.621 1.00 47.62 95 LEU A CA 1
ATOM 730 C C . LEU A 1 95 ? -34.414 13.042 -7.604 1.00 47.62 95 LEU A C 1
ATOM 732 O O . LEU A 1 95 ? -34.782 13.497 -8.709 1.00 47.62 95 LEU A O 1
#

Organism: NCBI:txid334771

Secondary structure (DSSP, 8-state):
--SS-HHHHHHHHHHHH-HHHHHHHHTT-----HHHHT-TT---HHHHHHHHHHHHHHTT---HHHHHHHHHHHHHSSTT---HHHHHHHHHTT-

pLDDT: mean 87.59, std 12.42, range [47.62, 97.19]

Foldseek 3Di:
DPPDAALVSLLVCCVPPNLLVSLVRLVVDPLPCPCQVPDPVNDRSSVSSVVSVVVCVVVVSDDPLVVQQVVLCVPQVGSVNDHPVVVVVVVVVVD